Protein 3B4Q (pdb70)

Nearest PDB structures (foldseek):
  3b4q-assembly1_A  TM=1.012E+00  e=3.850E-12  Corynebacterium diphtheriae NCTC 13129
  3b4q-assembly2_B  TM=9.760E-01  e=4.123E-09  Corynebacterium diphtheriae NCTC 13129
  3b4q-assembly2_B  TM=1.012E+00  e=3.410E-13  Corynebacterium diphtheriae NCTC 13129
  3b4q-assembly1_A  TM=9.639E-01  e=1.260E-10  Corynebacterium diphtheriae NCTC 13129

Structure (mmCIF, N/CA/C/O backbone):
data_3B4Q
#
_entry.id   3B4Q
#
_cell.length_a   65.658
_cell.length_b   103.857
_cell.length_c   26.329
_cell.angle_alpha   90.00
_cell.angle_beta   90.00
_cell.angle_gamma   90.00
#
_symmetry.space_group_name_H-M   'P 21 21 2'
#
loop_
_entity.id
_entity.type
_entity.pdbx_description
1 polymer 'Uncharacterized protein'
2 non-polymer 'SULFATE ION'
3 water water
#
loop_
_atom_site.group_PDB
_atom_site.id
_atom_site.type_symbol
_atom_site.label_atom_id
_atom_site.label_alt_id
_atom_site.label_comp_id
_atom_site.label_asym_id
_atom_site.label_entity_id
_atom_site.label_seq_id
_atom_site.pdbx_PDB_ins_code
_atom_site.Cartn_x
_atom_site.Cartn_y
_atom_site.Cartn_z
_atom_site.occupancy
_atom_site.B_iso_or_equiv
_atom_site.auth_seq_id
_atom_site.auth_comp_id
_atom_site.auth_asym_id
_atom_site.auth_atom_id
_atom_site.pdbx_PDB_model_num
ATOM 1 N N . LEU A 1 4 ? -2.406 14.164 16.142 1.00 33.93 117 LEU A N 1
ATOM 2 C CA . LEU A 1 4 ? -3.172 12.906 15.843 1.00 32.20 117 LEU A CA 1
ATOM 3 C C . LEU A 1 4 ? -3.452 12.136 17.129 1.00 30.29 117 LEU A C 1
ATOM 4 O O . LEU A 1 4 ? -3.047 10.978 17.321 1.00 28.78 117 LEU A O 1
ATOM 9 N N . ASN A 1 5 ? -4.167 12.773 18.041 1.00 27.57 118 ASN A N 1
ATOM 10 C CA . ASN A 1 5 ? -4.066 12.138 19.303 1.00 25.19 118 ASN A CA 1
ATOM 11 C C . ASN A 1 5 ? -4.759 10.835 19.670 1.00 20.48 118 ASN A C 1
ATOM 12 O O . ASN A 1 5 ? -4.314 10.224 20.616 1.00 19.94 118 ASN A O 1
ATOM 17 N N . SER A 1 6 ? -5.692 10.336 18.850 1.00 16.35 119 SER A N 1
ATOM 18 C CA . SER A 1 6 ? -6.196 8.945 19.049 1.00 14.14 119 SER A CA 1
ATOM 19 C C . SER A 1 6 ? -5.366 7.923 18.278 1.00 13.26 119 SER A C 1
ATOM 20 O O . SER A 1 6 ? -5.628 6.714 18.376 1.00 13.00 119 SER A O 1
ATOM 23 N N . ALA A 1 7 ? -4.361 8.369 17.536 1.00 13.47 120 ALA A N 1
ATOM 24 C CA . ALA A 1 7 ? -3.532 7.400 16.819 1.00 13.36 120 ALA A CA 1
ATOM 25 C C . ALA A 1 7 ? -2.562 6.677 17.771 1.00 14.13 120 ALA A C 1
ATOM 26 O O . ALA A 1 7 ? -2.168 7.220 18.788 1.00 14.32 120 ALA A O 1
ATOM 28 N N . PRO A 1 8 ? -2.186 5.448 17.426 1.00 14.27 121 PRO A N 1
ATOM 29 C CA . PRO A 1 8 ? -1.113 4.799 18.195 1.00 14.24 121 PRO A CA 1
ATOM 30 C C . PRO A 1 8 ? 0.195 5.520 17.978 1.00 14.11 121 PRO A C 1
ATOM 31 O O . PRO A 1 8 ? 0.521 5.921 16.838 1.00 16.74 121 PRO A O 1
ATOM 35 N N . THR A 1 9 ? 0.923 5.688 19.067 1.00 12.77 122 THR A N 1
ATOM 36 C CA . THR A 1 9 ? 2.241 6.289 19.019 1.00 12.73 122 THR A CA 1
ATOM 37 C C . THR A 1 9 ? 3.287 5.179 18.797 1.00 11.54 122 THR A C 1
ATOM 38 O O . THR A 1 9 ? 2.981 3.996 18.954 1.00 11.18 122 THR A O 1
ATOM 42 N N . PRO A 1 10 ? 4.515 5.539 18.417 1.00 11.90 123 PRO A N 1
ATOM 43 C CA . PRO A 1 10 ? 5.541 4.507 18.324 1.00 11.45 123 PRO A CA 1
ATOM 44 C C . PRO A 1 10 ? 5.651 3.632 19.589 1.00 10.81 123 PRO A C 1
ATOM 45 O O . PRO A 1 10 ? 5.807 2.417 19.459 1.00 10.24 123 PRO A O 1
ATOM 49 N N . ARG A 1 11 ? 5.516 4.218 20.778 1.00 11.54 124 ARG A N 1
ATOM 50 C CA A ARG A 1 11 ? 5.551 3.403 22.004 0.50 12.62 124 ARG A CA 1
ATOM 51 C CA B ARG A 1 11 ? 5.514 3.452 22.044 0.50 13.88 124 ARG A CA 1
ATOM 52 C C . ARG A 1 11 ? 4.453 2.348 22.042 1.00 12.62 124 ARG A C 1
ATOM 53 O O . ARG A 1 11 ? 4.686 1.238 22.534 1.00 13.15 124 ARG A O 1
ATOM 68 N N . ASP A 1 12 ? 3.282 2.665 21.497 1.00 11.40 125 ASP A N 1
ATOM 69 C CA . ASP A 1 12 ? 2.176 1.675 21.445 1.00 11.72 125 ASP A CA 1
ATOM 70 C C . ASP A 1 12 ? 2.499 0.589 20.431 1.00 11.70 125 ASP A C 1
ATOM 71 O O . ASP A 1 12 ? 2.223 -0.596 20.665 1.00 12.43 125 ASP A O 1
ATOM 76 N N . VAL A 1 13 ? 3.028 1.003 19.276 1.00 10.69 126 VAL A N 1
ATOM 77 C CA . VAL A 1 13 ? 3.415 0.037 18.242 1.00 11.58 126 VAL A CA 1
ATOM 78 C C . VAL A 1 13 ? 4.409 -1.016 18.759 1.00 11.27 126 VAL A C 1
ATOM 79 O O . VAL A 1 13 ? 4.332 -2.202 18.354 1.00 11.83 126 VAL A O 1
ATOM 83 N N . VAL A 1 14 ? 5.343 -0.609 19.618 1.00 11.50 127 VAL A N 1
ATOM 84 C CA . VAL A 1 14 ? 6.326 -1.588 20.118 1.00 10.74 127 VAL A CA 1
ATOM 85 C C . VAL A 1 14 ? 6.033 -2.094 21.523 1.00 10.94 127 VAL A C 1
ATOM 86 O O . VAL A 1 14 ? 6.947 -2.557 22.218 1.00 12.44 127 VAL A O 1
ATOM 90 N N . ALA A 1 15 ? 4.749 -2.041 21.914 1.00 11.57 128 ALA A N 1
ATOM 91 C CA . ALA A 1 15 ? 4.298 -2.527 23.234 1.00 12.81 128 ALA A CA 1
ATOM 92 C C . ALA A 1 15 ? 4.778 -3.942 23.545 1.00 13.27 128 ALA A C 1
ATOM 93 O O . ALA A 1 15 ? 5.017 -4.282 24.725 1.00 15.24 128 ALA A O 1
ATOM 95 N N . ASN A 1 16 ? 4.909 -4.767 22.492 1.00 12.42 129 ASN A N 1
ATOM 96 C CA . ASN A 1 16 ? 5.291 -6.191 22.666 1.00 13.42 129 ASN A CA 1
ATOM 97 C C . ASN A 1 16 ? 6.707 -6.537 22.191 1.00 13.90 129 ASN A C 1
ATOM 98 O O . ASN A 1 16 ? 7.075 -7.720 22.053 1.00 15.46 129 ASN A O 1
ATOM 103 N N . ALA A 1 17 ? 7.500 -5.493 21.948 1.00 11.90 130 ALA A N 1
ATOM 104 C CA . ALA A 1 17 ? 8.853 -5.645 21.419 1.00 13.26 130 ALA A CA 1
ATOM 105 C C . ALA A 1 17 ? 9.863 -5.872 22.548 1.00 13.08 130 ALA A C 1
ATOM 106 O O . ALA A 1 17 ? 9.544 -5.650 23.718 1.00 12.99 130 ALA A O 1
ATOM 108 N N . PRO A 1 18 ? 11.074 -6.327 22.194 1.00 13.85 131 PRO A N 1
ATOM 109 C CA . PRO A 1 18 ? 12.101 -6.427 23.216 1.00 14.23 131 PRO A CA 1
ATOM 110 C C . PRO A 1 18 ? 12.350 -5.119 23.937 1.00 13.32 131 PRO A C 1
ATOM 111 O O . PRO A 1 18 ? 12.194 -4.018 23.373 1.00 13.78 131 PRO A O 1
ATOM 115 N N . ALA A 1 19 ? 12.800 -5.246 25.179 1.00 14.07 132 ALA A N 1
ATOM 116 C CA . ALA A 1 19 ? 13.061 -4.078 26.001 1.00 13.77 132 ALA A CA 1
ATOM 117 C C . ALA A 1 19 ? 13.943 -3.005 25.331 1.00 13.05 132 ALA A C 1
ATOM 118 O O . ALA A 1 19 ? 13.624 -1.814 25.410 1.00 13.25 132 ALA A O 1
ATOM 120 N N . PRO A 1 20 ? 15.073 -3.397 24.715 1.00 13.39 133 PRO A N 1
ATOM 121 C CA . PRO A 1 20 ? 15.916 -2.361 24.076 1.00 13.95 133 PRO A CA 1
ATOM 122 C C . PRO A 1 20 ? 15.201 -1.572 22.951 1.00 13.38 133 PRO A C 1
ATOM 123 O O . PRO A 1 20 ? 15.525 -0.407 22.697 1.00 12.57 133 PRO A O 1
ATOM 127 N N . VAL A 1 21 ? 14.257 -2.235 22.280 1.00 12.29 134 VAL A N 1
ATOM 128 C CA . VAL A 1 21 ? 13.463 -1.574 21.240 1.00 12.10 134 VAL A CA 1
ATOM 129 C C . VAL A 1 21 ? 12.549 -0.565 21.947 1.00 11.12 134 VAL A C 1
ATOM 130 O O . VAL A 1 21 ? 12.453 0.621 21.567 1.00 11.03 134 VAL A O 1
ATOM 134 N N . GLN A 1 22 ? 11.902 -1.009 23.026 1.00 10.98 135 GLN A N 1
ATOM 135 C CA A GLN A 1 22 ? 11.043 -0.108 23.792 0.50 11.03 135 GLN A CA 1
ATOM 136 C CA B GLN A 1 22 ? 11.037 -0.100 23.768 0.50 11.33 135 GLN A CA 1
ATOM 137 C C . GLN A 1 22 ? 11.818 1.116 24.306 1.00 10.90 135 GLN A C 1
ATOM 138 O O . GLN A 1 22 ? 11.305 2.259 24.283 1.00 11.30 135 GLN A O 1
ATOM 149 N N . ALA A 1 23 ? 13.043 0.898 24.782 1.00 10.60 136 ALA A N 1
ATOM 150 C CA . ALA A 1 23 ? 13.871 1.972 25.296 1.00 11.35 136 ALA A CA 1
ATOM 151 C C . ALA A 1 23 ? 14.230 2.983 24.200 1.00 12.02 136 ALA A C 1
ATOM 152 O O . ALA A 1 23 ? 14.110 4.210 24.395 1.00 12.63 136 ALA A O 1
ATOM 154 N N . ALA A 1 24 ? 14.657 2.473 23.045 1.00 11.68 137 ALA A N 1
ATOM 155 C CA . ALA A 1 24 ? 15.093 3.385 21.971 1.00 10.71 137 ALA A CA 1
ATOM 156 C C . ALA A 1 24 ? 13.893 4.219 21.501 1.00 10.85 137 ALA A C 1
ATOM 157 O O . ALA A 1 24 ? 13.997 5.449 21.304 1.00 11.50 137 ALA A O 1
ATOM 159 N N . VAL A 1 25 ? 12.734 3.569 21.379 1.00 10.29 138 VAL A N 1
ATOM 160 C CA . VAL A 1 25 ? 11.531 4.282 20.921 1.00 10.55 138 VAL A CA 1
ATOM 161 C C . VAL A 1 25 ? 11.018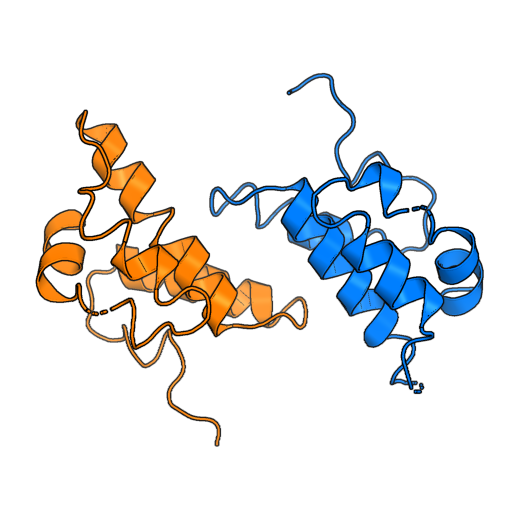 5.290 21.986 1.00 11.30 138 VAL A C 1
ATOM 162 O O . VAL A 1 25 ? 10.649 6.429 21.652 1.00 10.78 138 VAL A O 1
ATOM 166 N N . ALA A 1 26 ? 11.047 4.878 23.248 1.00 11.32 139 ALA A N 1
ATOM 167 C CA . ALA A 1 26 ? 10.614 5.780 24.337 1.00 11.66 139 ALA A CA 1
ATOM 168 C C . ALA A 1 26 ? 11.451 7.078 24.344 1.00 12.30 139 ALA A C 1
ATOM 169 O O . ALA A 1 26 ? 10.906 8.180 24.511 1.00 14.82 139 ALA A O 1
ATOM 171 N N . GLY A 1 27 ? 12.777 6.919 24.241 1.00 12.15 140 GLY A N 1
ATOM 172 C CA . GLY A 1 27 ? 13.675 8.087 24.261 1.00 11.72 140 GLY A CA 1
ATOM 173 C C . GLY A 1 27 ? 13.358 9.028 23.110 1.00 11.25 140 GLY A C 1
ATOM 174 O O . GLY A 1 27 ? 13.333 10.254 23.276 1.00 12.36 140 GLY A O 1
ATOM 175 N N . ALA A 1 28 ? 13.141 8.461 21.915 1.00 11.32 141 ALA A N 1
ATOM 176 C CA . ALA A 1 28 ? 12.833 9.295 20.750 1.00 11.09 141 ALA A CA 1
ATOM 177 C C . ALA A 1 28 ? 11.506 10.016 20.937 1.00 11.93 141 ALA A C 1
ATOM 178 O O . ALA A 1 28 ? 11.393 11.198 20.636 1.00 13.22 141 ALA A O 1
ATOM 180 N N . GLN A 1 29 ? 10.490 9.304 21.418 1.00 12.68 142 GLN A N 1
ATOM 181 C CA . GLN A 1 29 ? 9.174 9.891 21.536 1.00 14.50 142 GLN A CA 1
ATOM 182 C C . GLN A 1 29 ? 9.195 11.016 22.556 1.00 15.20 142 GLN A C 1
ATOM 183 O O . GLN A 1 29 ? 8.605 12.068 22.311 1.00 16.87 142 GLN A O 1
ATOM 189 N N . GLU A 1 30 ? 9.949 10.841 23.645 1.00 15.86 143 GLU A N 1
ATOM 190 C CA A GLU A 1 30 ? 10.070 11.841 24.721 0.50 17.51 143 GLU A CA 1
ATOM 191 C CA B GLU A 1 30 ? 9.995 11.879 24.676 0.50 16.45 143 GLU A CA 1
ATOM 192 C C . GLU A 1 30 ? 10.746 13.096 24.165 1.00 16.94 143 GLU A C 1
ATOM 193 O O . GLU A 1 30 ? 10.236 14.246 24.336 1.00 17.39 143 GLU A O 1
ATOM 204 N N . TYR A 1 31 ? 11.904 12.873 23.525 1.00 15.25 144 TYR A N 1
ATOM 205 C CA . TYR A 1 31 ? 12.691 14.014 22.981 1.00 15.70 144 TYR A CA 1
ATOM 206 C C . TYR A 1 31 ? 11.928 14.761 21.879 1.00 15.78 144 TYR A C 1
ATOM 207 O O . TYR A 1 31 ? 11.874 16.022 21.832 1.00 15.90 144 TYR A O 1
ATOM 216 N N . ALA A 1 32 ? 11.295 14.012 20.989 1.00 15.34 145 ALA A N 1
ATOM 217 C CA . ALA A 1 32 ? 10.517 14.637 19.899 1.00 17.24 145 ALA A CA 1
ATOM 218 C C . ALA A 1 32 ? 9.433 15.566 20.440 1.00 19.73 145 ALA A C 1
ATOM 219 O O . ALA A 1 32 ? 9.183 16.655 19.875 1.00 19.30 145 ALA A O 1
ATOM 221 N N . ALA A 1 33 ? 8.789 15.145 21.533 1.00 21.32 146 ALA A N 1
ATOM 222 C CA . ALA A 1 33 ? 7.757 15.986 22.134 1.00 23.69 146 ALA A CA 1
ATOM 223 C C . ALA A 1 33 ? 8.360 17.265 22.713 1.00 24.76 146 ALA A C 1
ATOM 224 O O . ALA A 1 33 ? 7.786 18.350 22.524 1.00 25.81 146 ALA A O 1
ATOM 226 N N . GLN A 1 34 ? 9.506 17.142 23.385 1.00 24.88 147 GLN A N 1
ATOM 227 C CA A GLN A 1 34 ? 10.202 18.261 24.036 0.50 25.71 147 GLN A CA 1
ATOM 228 C CA B GLN A 1 34 ? 10.155 18.286 24.027 0.50 25.59 147 GLN A CA 1
ATOM 229 C C . GLN A 1 34 ? 10.708 19.290 23.012 1.00 25.71 147 GLN A C 1
ATOM 230 O O . GLN A 1 34 ? 10.538 20.525 23.184 1.00 25.94 147 GLN A O 1
ATOM 241 N N . ALA A 1 35 ? 11.342 18.780 21.956 1.00 24.60 148 ALA A N 1
ATOM 242 C CA . ALA A 1 35 ? 11.998 19.614 20.959 1.00 23.84 148 ALA A CA 1
ATOM 243 C C . ALA A 1 35 ? 11.144 20.001 19.745 1.00 23.68 148 ALA A C 1
ATOM 244 O O . ALA A 1 35 ? 11.606 20.772 18.889 1.00 24.13 148 ALA A O 1
ATOM 246 N N . GLY A 1 36 ? 9.923 19.474 19.649 1.00 23.18 149 GLY A N 1
ATOM 247 C CA . GLY A 1 36 ? 9.052 19.775 18.508 1.00 23.93 149 GLY A CA 1
ATOM 248 C C . GLY A 1 36 ? 9.441 19.136 17.191 1.00 23.93 149 GLY A C 1
ATOM 249 O O . GLY A 1 36 ? 9.189 19.682 16.102 1.00 24.96 149 GLY A O 1
ATOM 250 N N . LEU A 1 37 ? 10.047 17.960 17.288 1.00 22.39 150 LEU A N 1
ATOM 251 C CA . LEU A 1 37 ? 10.461 17.242 16.112 1.00 21.93 150 LEU A CA 1
ATOM 252 C C . LEU A 1 37 ? 9.399 16.190 15.770 1.00 20.94 150 LEU A C 1
ATOM 253 O O . LEU A 1 37 ? 8.464 15.934 16.553 1.00 21.06 150 LEU A O 1
ATOM 258 N N . ASN A 1 38 ? 9.535 15.617 14.586 1.00 21.45 151 ASN A N 1
ATOM 259 C CA . ASN A 1 38 ? 8.583 14.613 14.129 1.00 20.90 151 ASN A CA 1
ATOM 260 C C . ASN A 1 38 ? 8.825 13.318 14.870 1.00 20.38 151 ASN A C 1
ATOM 261 O O . ASN A 1 38 ? 9.900 12.720 14.726 1.00 20.10 151 ASN A O 1
ATOM 266 N N . THR A 1 39 ? 7.815 12.880 15.625 1.00 19.57 152 THR A N 1
ATOM 267 C CA . THR A 1 39 ? 7.928 11.700 16.497 1.00 18.55 152 THR A CA 1
ATOM 268 C C . THR A 1 39 ? 8.237 10.421 15.731 1.00 17.24 152 THR A C 1
ATOM 269 O O . THR A 1 39 ? 9.120 9.646 16.120 1.00 15.06 152 THR A O 1
ATOM 273 N N . GLU A 1 40 ? 7.487 10.177 14.659 1.00 17.22 153 GLU A N 1
ATOM 274 C CA . GLU A 1 40 ? 7.671 8.942 13.910 1.00 16.94 153 GLU A CA 1
ATOM 275 C C . GLU A 1 40 ? 9.055 8.906 13.272 1.00 16.34 153 GLU A C 1
ATOM 276 O O . GLU A 1 40 ? 9.736 7.887 13.301 1.00 15.01 153 GLU A O 1
ATOM 282 N N . GLU A 1 41 ? 9.487 10.022 12.703 1.00 16.72 154 GLU A N 1
ATOM 283 C CA . GLU A 1 41 ? 10.782 10.049 12.046 1.00 16.73 154 GLU A CA 1
ATOM 284 C C . GLU A 1 41 ? 11.915 9.813 13.075 1.00 15.69 154 GLU A C 1
ATOM 285 O O . GLU A 1 41 ? 12.871 9.058 12.818 1.00 14.93 154 GLU A O 1
ATOM 291 N N . LEU A 1 42 ? 11.817 10.486 14.230 1.00 14.63 155 LEU A N 1
ATOM 292 C CA . LEU A 1 42 ? 12.827 10.299 15.253 1.00 13.84 155 LEU A CA 1
ATOM 293 C C . LEU A 1 42 ? 12.838 8.854 15.778 1.00 12.77 155 LEU A C 1
ATOM 294 O O . LEU A 1 42 ? 13.896 8.256 16.024 1.00 12.34 155 LEU A O 1
ATOM 299 N N . ALA A 1 43 ? 11.646 8.291 15.966 1.00 10.64 156 ALA A N 1
ATOM 300 C CA . ALA A 1 43 ? 11.567 6.906 16.437 1.00 10.93 156 ALA A CA 1
ATOM 301 C C . ALA A 1 43 ? 12.137 5.899 15.419 1.00 11.04 156 ALA A C 1
ATOM 302 O O . ALA A 1 43 ? 12.824 4.926 15.791 1.00 10.39 156 ALA A O 1
ATOM 304 N N . VAL A 1 44 ? 11.848 6.093 14.140 1.00 10.96 157 VAL A N 1
ATOM 305 C CA . VAL A 1 44 ? 12.472 5.260 13.107 1.00 11.48 157 VAL A CA 1
ATOM 306 C C . VAL A 1 44 ? 14.009 5.379 13.184 1.00 11.64 157 VAL A C 1
ATOM 307 O O . VAL A 1 44 ? 14.726 4.366 13.211 1.00 11.52 157 VAL A O 1
ATOM 311 N N . ASP A 1 45 ? 14.524 6.615 13.244 1.00 11.40 158 ASP A N 1
ATOM 312 C CA . ASP A 1 45 ? 15.997 6.801 13.338 1.00 12.39 158 ASP A CA 1
ATOM 313 C C . ASP A 1 45 ? 16.594 6.101 14.587 1.00 12.34 158 ASP A C 1
ATOM 314 O O . ASP A 1 45 ? 17.641 5.444 14.504 1.00 12.67 158 ASP A O 1
ATOM 319 N N . ALA A 1 46 ? 15.951 6.285 15.741 1.00 11.30 159 ALA A N 1
ATOM 320 C CA . ALA A 1 46 ? 16.436 5.701 17.010 1.00 12.45 159 ALA A CA 1
ATOM 321 C C . ALA A 1 46 ? 16.426 4.166 16.935 1.00 11.89 159 ALA A C 1
ATOM 322 O O . ALA A 1 46 ? 17.389 3.502 17.362 1.00 12.83 159 ALA A O 1
ATOM 324 N N . LEU A 1 47 ? 15.364 3.583 16.372 1.00 11.26 160 LEU A N 1
ATOM 325 C CA . LEU A 1 47 ? 15.297 2.137 16.312 1.00 12.10 160 LEU A CA 1
ATOM 326 C C . LEU A 1 47 ? 16.304 1.587 15.271 1.00 12.29 160 LEU A C 1
ATOM 327 O O . LEU A 1 47 ? 16.992 0.572 15.508 1.00 12.43 160 LEU A O 1
ATOM 332 N N . TYR A 1 48 ? 16.415 2.256 14.126 1.00 12.69 161 TYR A N 1
ATOM 333 C CA . TYR A 1 48 ? 17.399 1.836 13.155 1.00 13.85 161 TYR A CA 1
ATOM 334 C C . TYR A 1 48 ? 18.796 1.873 13.808 1.00 14.72 161 TYR A C 1
ATOM 335 O O . TYR A 1 48 ? 19.612 0.947 13.676 1.00 14.05 161 TYR A O 1
ATOM 344 N N . ASN A 1 49 ? 19.068 2.937 14.557 1.00 14.47 162 ASN A N 1
ATOM 345 C CA . ASN A 1 49 ? 20.372 3.002 15.175 1.00 16.35 162 ASN A CA 1
ATOM 346 C C . ASN A 1 49 ? 20.566 1.896 16.192 1.00 16.13 162 ASN A C 1
ATOM 347 O O . ASN A 1 49 ? 21.650 1.317 16.247 1.00 17.94 162 ASN A O 1
ATOM 352 N N . ALA A 1 50 ? 19.517 1.565 16.957 1.00 14.21 163 ALA A N 1
ATOM 353 C CA . ALA A 1 50 ? 19.625 0.508 17.967 1.00 15.69 163 ALA A CA 1
ATOM 354 C C . ALA A 1 50 ? 19.971 -0.836 17.321 1.00 15.77 163 ALA A C 1
ATOM 355 O O . ALA A 1 50 ? 20.763 -1.624 17.852 1.00 17.11 163 ALA A O 1
ATOM 357 N N . ILE A 1 51 ? 19.363 -1.099 16.175 1.00 14.92 164 ILE A N 1
ATOM 358 C CA . ILE A 1 51 ? 19.652 -2.323 15.418 1.00 16.39 164 ILE A CA 1
ATOM 359 C C . ILE A 1 51 ? 21.131 -2.330 15.015 1.00 18.33 164 ILE A C 1
ATOM 360 O O . ILE A 1 51 ? 21.820 -3.345 15.167 1.00 19.14 164 ILE A O 1
ATOM 365 N N . LYS A 1 52 ? 21.608 -1.198 14.504 1.00 20.59 165 LYS A N 1
ATOM 366 C CA . LYS A 1 52 ? 23.029 -1.076 14.129 1.00 24.90 165 LYS A CA 1
ATOM 367 C C . LYS A 1 52 ? 23.975 -1.312 15.314 1.00 25.07 165 LYS A C 1
ATOM 368 O O . LYS A 1 52 ? 24.962 -2.059 15.184 1.00 25.91 165 LYS A O 1
ATOM 374 N N . VAL A 1 53 ? 23.660 -0.720 16.464 1.00 26.47 166 VAL A N 1
ATOM 375 C CA . VAL A 1 53 ? 24.451 -0.870 17.698 1.00 28.48 166 VAL A CA 1
ATOM 376 C C . VAL A 1 53 ? 24.522 -2.341 18.130 1.00 29.10 166 VAL A C 1
ATOM 377 O O . VAL A 1 53 ? 25.602 -2.858 18.478 1.00 29.12 166 VAL A O 1
ATOM 381 N N . ARG A 1 54 ? 23.388 -3.029 18.062 1.00 29.31 167 ARG A N 1
ATOM 382 C CA A ARG A 1 54 ? 23.302 -4.429 18.453 0.50 29.86 167 ARG A CA 1
ATOM 383 C CA B ARG A 1 54 ? 23.333 -4.433 18.483 0.50 30.21 167 ARG A CA 1
ATOM 384 C C . ARG A 1 54 ? 24.122 -5.324 17.514 1.00 30.68 167 ARG A C 1
ATOM 385 O O . ARG A 1 54 ? 24.763 -6.299 17.945 1.00 31.63 167 ARG A O 1
ATOM 400 N N . LEU A 1 55 ? 24.121 -4.979 16.227 1.00 31.70 168 LEU A N 1
ATOM 401 C CA . LEU A 1 55 ? 24.874 -5.731 15.208 1.00 33.55 168 LEU A CA 1
ATOM 402 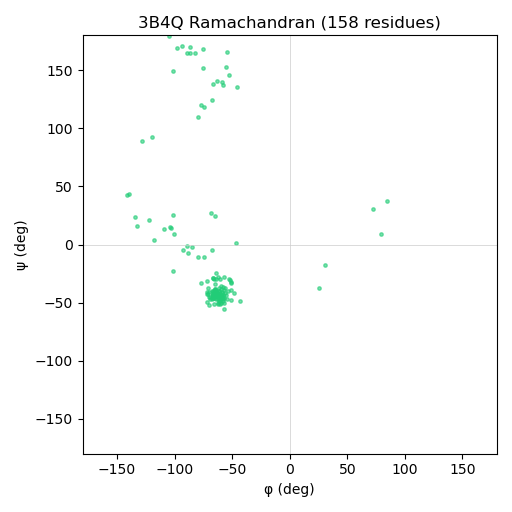C C . LEU A 1 55 ? 26.373 -5.455 15.210 1.00 35.24 168 LEU A C 1
ATOM 403 O O . LEU A 1 55 ? 27.171 -6.351 14.898 1.00 36.25 168 LEU A O 1
ATOM 408 N N . ALA A 1 56 ? 26.763 -4.229 15.548 1.00 36.72 169 ALA A N 1
ATOM 409 C CA . ALA A 1 56 ? 28.187 -3.883 15.653 1.00 38.13 169 ALA A CA 1
ATOM 410 C C . ALA A 1 56 ? 28.866 -4.784 16.686 1.00 39.33 169 ALA A C 1
ATOM 411 O O . ALA A 1 56 ? 29.994 -5.247 16.468 1.00 40.05 169 ALA A O 1
ATOM 413 N N . GLY A 1 57 ? 28.156 -5.030 17.792 1.00 40.20 170 GLY A N 1
ATOM 414 C CA . GLY A 1 57 ? 28.654 -5.783 18.940 1.00 41.19 170 GLY A CA 1
ATOM 415 C C . GLY A 1 57 ? 29.361 -7.080 18.601 1.00 42.06 170 GLY A C 1
ATOM 416 O O . GLY A 1 57 ? 30.113 -7.624 19.427 1.00 42.96 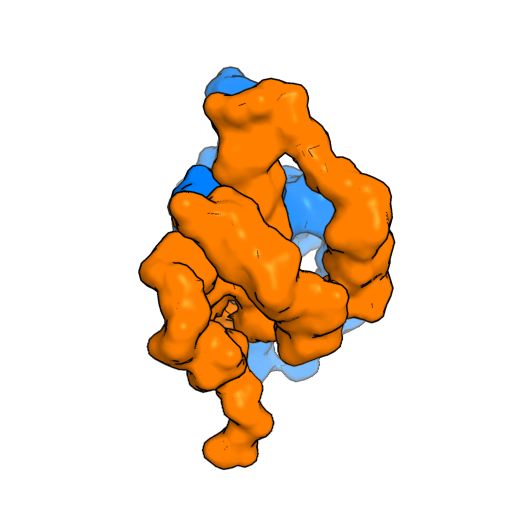170 GLY A O 1
ATOM 417 N N . GLY A 1 61 ? 28.178 -5.494 10.456 1.00 40.04 174 GLY A N 1
ATOM 418 C CA . GLY A 1 61 ? 27.601 -4.941 9.224 1.00 39.17 174 GLY A CA 1
ATOM 419 C C . GLY A 1 61 ? 26.076 -5.003 9.160 1.00 38.15 174 GLY A C 1
ATOM 420 O O . GLY A 1 61 ? 25.476 -6.013 9.511 1.00 38.85 174 GLY A O 1
ATOM 421 N N . ILE A 1 62 ? 25.454 -3.916 8.724 1.00 36.62 175 ILE A N 1
ATOM 422 C CA . ILE A 1 62 ? 23.993 -3.859 8.608 1.00 34.89 175 ILE A CA 1
ATOM 423 C C . ILE A 1 62 ? 23.524 -4.619 7.375 1.00 32.74 175 ILE A C 1
ATOM 424 O O . ILE A 1 62 ? 23.897 -4.254 6.259 1.00 32.39 175 ILE A O 1
ATOM 429 N N . PRO A 1 63 ? 22.685 -5.663 7.561 1.00 30.52 176 PRO A N 1
ATOM 430 C CA . PRO A 1 63 ? 22.226 -6.374 6.373 1.00 28.71 176 PRO A CA 1
ATOM 431 C C . PRO A 1 63 ? 21.511 -5.408 5.429 1.00 26.77 176 PRO A C 1
ATOM 432 O O . PRO A 1 63 ? 20.766 -4.540 5.877 1.00 25.40 176 PRO A O 1
ATOM 436 N N . PRO A 1 64 ? 21.785 -5.513 4.120 1.00 25.30 177 PRO A N 1
ATOM 437 C CA . PRO A 1 64 ? 21.177 -4.618 3.132 1.00 24.42 177 PRO A CA 1
ATOM 438 C C . PRO A 1 64 ? 19.635 -4.513 3.219 1.00 22.88 177 PRO A C 1
ATOM 439 O O . PRO A 1 64 ? 19.065 -3.431 2.984 1.00 22.23 177 PRO A O 1
ATOM 443 N N . GLN A 1 65 ? 18.962 -5.597 3.598 1.00 21.16 178 GLN A N 1
ATOM 444 C CA . GLN A 1 65 ? 17.509 -5.572 3.656 1.00 20.72 178 GLN A CA 1
ATOM 445 C C . GLN A 1 65 ? 17.057 -4.584 4.729 1.00 19.54 178 GLN A C 1
ATOM 446 O O . GLN A 1 65 ? 16.056 -3.889 4.542 1.00 18.78 178 GLN A O 1
ATOM 452 N N . ILE A 1 66 ? 17.765 -4.554 5.858 1.00 18.74 179 ILE A N 1
ATOM 453 C CA . ILE A 1 66 ? 17.349 -3.641 6.938 1.00 18.44 179 ILE A CA 1
ATOM 454 C C . ILE A 1 66 ? 17.529 -2.170 6.534 1.00 17.76 179 ILE A C 1
ATOM 455 O O . ILE A 1 66 ? 16.627 -1.324 6.764 1.00 18.00 179 ILE A O 1
ATOM 460 N N . GLU A 1 67 ? 18.668 -1.868 5.913 1.00 15.89 180 GLU A N 1
ATOM 461 C CA . GLU A 1 67 ? 18.902 -0.548 5.344 1.00 16.38 180 GLU A CA 1
ATOM 462 C C . GLU A 1 67 ? 17.808 -0.181 4.352 1.00 14.57 180 GLU A C 1
ATOM 463 O O . GLU A 1 67 ? 17.333 0.952 4.321 1.00 14.15 180 GLU A O 1
ATOM 469 N N . ALA A 1 68 ? 17.409 -1.146 3.533 1.00 13.32 181 ALA A N 1
ATOM 470 C CA . ALA A 1 68 ? 16.408 -0.857 2.506 1.00 14.21 181 ALA A CA 1
ATOM 471 C C . ALA A 1 68 ? 15.073 -0.536 3.140 1.00 14.28 181 ALA A C 1
ATOM 472 O O . ALA A 1 68 ? 14.406 0.422 2.747 1.00 16.09 181 ALA A O 1
ATOM 474 N N . PHE A 1 69 ? 14.697 -1.330 4.145 1.00 14.83 182 PHE A N 1
ATOM 475 C CA . PHE A 1 69 ? 13.433 -1.037 4.845 1.00 14.77 182 PHE A CA 1
ATOM 476 C C . PHE A 1 69 ? 13.430 0.300 5.632 1.00 14.50 182 PHE A C 1
ATOM 477 O O . PHE A 1 69 ? 12.399 0.956 5.790 1.00 14.17 182 PHE A O 1
ATOM 485 N N . TYR A 1 70 ? 14.598 0.705 6.110 1.00 13.57 183 TYR A N 1
ATOM 486 C CA . TYR A 1 70 ? 14.750 2.035 6.688 1.00 13.48 183 TYR A CA 1
ATOM 487 C C . TYR A 1 70 ? 14.459 3.087 5.619 1.00 13.55 183 TYR A C 1
ATOM 488 O O . TYR A 1 70 ? 13.654 3.984 5.825 1.00 12.61 183 TYR A O 1
ATOM 497 N N . GLN A 1 71 ? 15.111 2.963 4.465 1.00 14.01 184 GLN A N 1
ATOM 498 C CA . GLN A 1 71 ? 14.929 3.995 3.425 1.00 15.28 184 GLN A CA 1
ATOM 499 C C . GLN A 1 71 ? 13.501 3.990 2.868 1.00 14.80 184 GLN A C 1
ATOM 500 O O . GLN A 1 71 ? 12.977 5.030 2.438 1.00 15.87 184 GLN A O 1
ATOM 506 N N . ALA A 1 72 ? 12.872 2.825 2.888 1.00 13.50 185 ALA A N 1
ATOM 507 C CA . ALA A 1 72 ? 11.508 2.734 2.390 1.00 15.65 185 ALA A CA 1
ATOM 508 C C . ALA A 1 72 ? 10.465 3.213 3.393 1.00 15.17 185 ALA A C 1
ATOM 509 O O . ALA A 1 72 ? 9.298 3.307 3.056 1.00 16.48 185 ALA A O 1
ATOM 511 N N . ASN A 1 73 ? 10.857 3.444 4.655 1.00 15.33 186 ASN A N 1
ATOM 512 C CA . ASN A 1 73 ? 9.912 3.792 5.697 1.00 14.65 186 ASN A CA 1
ATOM 513 C C . ASN A 1 73 ? 10.417 4.877 6.637 1.00 15.14 186 ASN A C 1
ATOM 514 O O . ASN A 1 73 ? 10.213 4.794 7.862 1.00 16.05 186 ASN A O 1
ATOM 519 N N . ARG A 1 74 ? 11.024 5.917 6.084 1.00 15.64 187 ARG A N 1
ATOM 520 C CA . ARG A 1 74 ? 11.729 6.903 6.906 1.00 17.10 187 ARG A CA 1
ATOM 521 C C . ARG A 1 74 ? 10.767 7.648 7.833 1.00 18.35 187 ARG A C 1
ATOM 522 O O . ARG A 1 74 ? 11.178 8.066 8.899 1.00 18.79 187 ARG A O 1
ATOM 530 N N . THR A 1 75 ? 9.503 7.811 7.429 1.00 18.73 188 THR A N 1
ATOM 531 C CA . THR A 1 75 ? 8.566 8.665 8.184 1.00 21.02 188 THR A CA 1
ATOM 532 C C . THR A 1 75 ? 7.397 7.858 8.706 1.00 19.68 188 THR A C 1
ATOM 533 O O . THR A 1 75 ? 6.461 8.396 9.310 1.00 21.93 188 THR A O 1
ATOM 537 N N . ASN A 1 76 ? 7.450 6.546 8.479 1.00 17.65 189 ASN A N 1
ATOM 538 C CA . ASN A 1 76 ? 6.323 5.697 8.759 1.00 16.59 189 ASN A CA 1
ATOM 539 C C . ASN A 1 76 ? 6.732 4.653 9.807 1.00 14.77 189 ASN A C 1
ATOM 540 O O . ASN A 1 76 ? 7.293 3.595 9.467 1.00 15.35 189 ASN A O 1
ATOM 545 N N . PHE A 1 77 ? 6.489 4.982 11.081 1.00 13.19 190 PHE A N 1
ATOM 546 C CA . PHE A 1 77 ? 7.002 4.112 12.152 1.00 11.14 190 PHE A CA 1
ATOM 547 C C . PHE A 1 77 ? 6.417 2.690 12.100 1.00 11.55 190 PHE A C 1
ATOM 548 O O . PHE A 1 77 ? 7.149 1.682 12.165 1.00 10.63 190 PHE A O 1
ATOM 556 N N . ASN A 1 78 ? 5.097 2.603 12.012 1.00 12.17 191 ASN A N 1
ATOM 557 C CA . ASN A 1 78 ? 4.468 1.272 11.991 1.00 12.25 191 ASN A CA 1
ATOM 558 C C . ASN A 1 78 ? 5.009 0.476 10.806 1.00 12.56 191 ASN A C 1
ATOM 559 O O . ASN A 1 78 ? 5.333 -0.703 10.950 1.00 13.28 191 ASN A O 1
ATOM 564 N N . GLY A 1 79 ? 5.153 1.127 9.644 1.00 12.79 192 GLY A N 1
ATOM 565 C CA . GLY A 1 79 ? 5.643 0.414 8.463 1.00 12.40 192 GLY A CA 1
ATOM 566 C C . GLY A 1 79 ? 7.067 -0.070 8.665 1.00 12.12 192 GLY A C 1
ATOM 567 O O . GLY A 1 79 ? 7.423 -1.211 8.298 1.00 12.80 192 GLY A O 1
ATOM 568 N N . PHE A 1 80 ? 7.895 0.788 9.263 1.00 12.38 193 PHE A N 1
ATOM 569 C CA . PHE A 1 80 ? 9.303 0.426 9.489 1.00 11.75 193 PHE A CA 1
ATOM 570 C C . PHE A 1 80 ? 9.424 -0.743 10.460 1.00 11.93 193 PHE A C 1
ATOM 571 O O . PHE A 1 80 ? 10.169 -1.701 10.220 1.00 12.49 193 PHE A O 1
ATOM 579 N N . TYR A 1 81 ? 8.688 -0.661 11.549 1.00 11.24 194 TYR A N 1
ATOM 580 C CA . TYR A 1 81 ? 8.750 -1.708 12.563 1.00 10.43 194 TYR A CA 1
ATOM 581 C C . TYR A 1 81 ? 8.226 -3.024 11.994 1.00 10.59 194 TYR A C 1
ATOM 582 O O . TYR A 1 81 ? 8.867 -4.072 12.156 1.00 10.99 194 TYR A O 1
ATOM 599 N N . ALA A 1 83 ? 8.080 -4.011 8.890 1.00 12.13 196 ALA A N 1
ATOM 600 C CA . ALA A 1 83 ? 8.969 -4.516 7.859 1.00 13.96 196 ALA A CA 1
ATOM 601 C C . ALA A 1 83 ? 10.191 -5.206 8.491 1.00 14.12 196 ALA A C 1
ATOM 602 O O . ALA A 1 83 ? 10.714 -6.235 7.968 1.00 15.33 196 ALA A O 1
ATOM 604 N N . ASN A 1 84 ? 10.679 -4.648 9.594 1.00 13.83 197 ASN A N 1
ATOM 605 C CA . ASN A 1 84 ? 11.926 -5.176 10.213 1.00 14.15 197 ASN A CA 1
ATOM 606 C C . ASN A 1 84 ? 11.661 -6.033 11.449 1.00 13.15 197 ASN A C 1
ATOM 607 O O . ASN A 1 84 ? 12.587 -6.353 12.213 1.00 12.46 197 ASN A O 1
ATOM 612 N N . ARG A 1 85 ? 10.398 -6.431 11.634 1.00 11.88 198 ARG A N 1
ATOM 613 C CA . ARG A 1 85 ? 10.032 -7.119 12.868 1.00 11.98 198 ARG A CA 1
ATOM 614 C C . ARG A 1 85 ? 10.741 -8.459 12.996 1.00 11.03 198 ARG A C 1
ATOM 615 O O . ARG A 1 85 ? 11.180 -8.833 14.097 1.00 12.32 198 ARG A O 1
ATOM 623 N N . GLY A 1 86 ? 10.854 -9.186 11.882 1.00 11.88 199 GLY A N 1
ATOM 624 C CA . GLY A 1 86 ? 11.547 -10.482 11.949 1.00 11.59 199 GLY A CA 1
ATOM 625 C C . GLY A 1 86 ? 13.032 -10.259 12.288 1.00 12.26 199 GLY A C 1
ATOM 626 O O . GLY A 1 86 ? 13.638 -11.020 13.070 1.00 12.64 199 GLY A O 1
ATOM 627 N N . ALA A 1 87 ? 13.645 -9.255 11.657 1.00 12.73 200 ALA A N 1
ATOM 628 C CA . ALA A 1 87 ? 15.039 -8.901 11.970 1.00 13.29 200 ALA A CA 1
ATOM 629 C C . ALA A 1 87 ? 15.218 -8.572 13.456 1.00 13.90 200 ALA A C 1
ATOM 630 O O . ALA A 1 87 ? 16.146 -9.005 14.116 1.00 14.15 200 ALA A O 1
ATOM 632 N N . ILE A 1 88 ? 14.300 -7.772 13.971 1.00 13.45 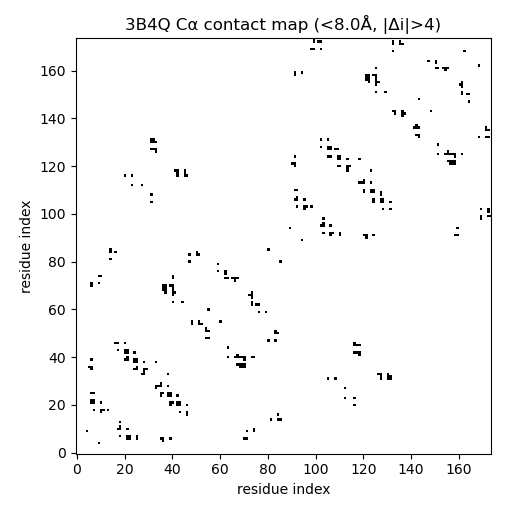201 ILE A N 1
ATOM 633 C CA . ILE A 1 88 ? 14.343 -7.354 15.374 1.00 14.12 201 ILE A CA 1
ATOM 634 C C . ILE A 1 88 ? 14.212 -8.571 16.296 1.00 14.11 201 ILE A C 1
ATOM 635 O O . ILE A 1 88 ? 14.940 -8.720 17.302 1.00 14.48 201 ILE A O 1
ATOM 640 N N . ASP A 1 89 ? 13.307 -9.479 15.938 1.00 13.37 202 ASP A N 1
ATOM 641 C CA . ASP A 1 89 ? 13.099 -10.679 16.736 1.00 14.74 202 ASP A CA 1
ATOM 642 C C . ASP A 1 89 ? 14.402 -11.517 16.790 1.00 15.63 202 ASP A C 1
ATOM 643 O O . ASP A 1 89 ? 14.745 -12.096 17.807 1.00 17.52 202 ASP A O 1
ATOM 648 N N . PHE A 1 90 ? 15.098 -11.588 15.670 1.00 14.68 203 PHE A N 1
ATOM 649 C CA . PHE A 1 90 ? 16.352 -12.323 15.614 1.00 15.72 203 PHE A CA 1
ATOM 650 C C . PHE A 1 90 ? 17.481 -11.612 16.364 1.00 16.96 203 PHE A C 1
ATOM 651 O O . PHE A 1 90 ? 18.161 -12.228 17.174 1.00 18.54 203 PHE A O 1
ATOM 659 N N . ILE A 1 91 ? 17.660 -10.317 16.082 1.00 16.78 204 ILE A N 1
ATOM 660 C CA . ILE A 1 91 ? 18.839 -9.568 16.546 1.00 18.66 204 ILE A CA 1
ATOM 661 C C . ILE A 1 91 ? 18.751 -9.340 18.048 1.00 19.41 204 ILE A C 1
ATOM 662 O O . ILE A 1 91 ? 19.763 -9.305 18.749 1.00 21.14 204 ILE A O 1
ATOM 667 N N . PHE A 1 92 ? 17.549 -9.206 18.570 1.00 20.56 205 PHE A N 1
ATOM 668 C CA . PHE A 1 92 ? 17.392 -8.933 19.997 1.00 22.11 205 PHE A CA 1
ATOM 669 C C . PHE A 1 92 ? 17.029 -10.148 20.857 1.00 25.91 205 PHE A C 1
ATOM 670 O O . PHE A 1 92 ? 16.777 -9.977 22.046 1.00 27.19 205 PHE A O 1
ATOM 678 N N . SER A 1 93 ? 17.065 -11.369 20.300 1.00 29.10 206 SER A N 1
ATOM 679 C CA . SER A 1 93 ? 16.424 -12.534 21.008 1.00 31.67 206 SER A CA 1
ATOM 680 C C . SER A 1 93 ? 16.545 -12.606 22.548 1.00 33.16 206 SER A C 1
ATOM 681 O O . SER A 1 93 ? 17.596 -12.948 23.095 1.00 35.17 206 SER A O 1
ATOM 684 N N . ASN B 1 5 ? 38.730 16.513 20.409 1.00 39.31 118 ASN B N 1
ATOM 685 C CA . ASN B 1 5 ? 39.200 15.367 19.579 1.00 38.53 118 ASN B CA 1
ATOM 686 C C . ASN B 1 5 ? 38.494 15.329 18.224 1.00 38.11 118 ASN B C 1
ATOM 687 O O . ASN B 1 5 ? 39.121 15.128 17.169 1.00 37.81 118 ASN B O 1
ATOM 692 N N . SER B 1 6 ? 37.175 15.488 18.277 1.00 37.45 119 SER B N 1
ATOM 693 C CA . SER B 1 6 ? 36.393 15.830 17.100 1.00 36.84 119 SER B CA 1
ATOM 694 C C . SER B 1 6 ? 36.407 17.348 16.979 1.00 35.73 119 SER B C 1
ATOM 695 O O . SER B 1 6 ? 36.860 18.050 17.888 1.00 35.48 119 SER B O 1
ATOM 698 N N . ALA B 1 7 ? 35.930 17.855 15.852 1.00 35.18 120 ALA B N 1
ATOM 699 C CA . ALA B 1 7 ? 35.738 19.298 15.681 1.00 34.03 120 ALA B CA 1
ATOM 700 C C . ALA B 1 7 ? 34.851 19.884 16.804 1.00 33.09 120 ALA B C 1
ATOM 701 O O . ALA B 1 7 ? 34.209 19.135 17.542 1.00 33.38 120 ALA B O 1
ATOM 703 N N . PRO B 1 8 ? 34.824 21.221 16.951 1.00 31.92 121 PRO B N 1
ATOM 704 C CA . PRO B 1 8 ? 34.017 21.822 18.023 1.00 30.56 121 PRO B CA 1
ATOM 705 C C . PRO B 1 8 ? 32.545 21.420 17.868 1.00 29.04 121 PRO B C 1
ATOM 706 O O . PRO B 1 8 ? 32.026 21.363 16.739 1.00 28.83 121 PRO B O 1
ATOM 710 N N . THR B 1 9 ? 31.899 21.127 18.991 1.00 26.67 122 THR B N 1
ATOM 711 C CA . THR B 1 9 ? 30.540 20.593 18.969 1.00 25.44 122 THR B CA 1
ATOM 712 C C . THR B 1 9 ? 29.547 21.749 18.803 1.00 23.40 122 THR B C 1
ATOM 713 O O . THR B 1 9 ? 29.889 22.904 19.031 1.00 23.26 122 THR B O 1
ATOM 717 N N . PRO B 1 10 ? 28.287 21.452 18.449 1.00 21.87 123 PRO B N 1
ATOM 718 C CA . PRO B 1 10 ? 27.345 22.585 18.497 1.00 20.87 123 PRO B CA 1
ATOM 719 C C . PRO B 1 10 ? 27.285 23.343 19.824 1.00 21.38 123 PRO B C 1
ATOM 720 O O . PRO B 1 10 ? 27.230 24.563 19.801 1.00 20.54 123 PRO B O 1
ATOM 724 N N . ARG B 1 11 ? 27.331 22.653 20.966 1.00 22.91 124 ARG B N 1
ATOM 725 C CA A ARG B 1 11 ? 27.321 23.412 22.218 0.50 23.91 124 ARG B CA 1
ATOM 726 C CA B ARG B 1 11 ? 27.402 23.296 22.293 0.50 24.23 124 ARG B CA 1
ATOM 727 C C . ARG B 1 11 ? 28.587 24.293 22.346 1.00 24.75 124 ARG B C 1
ATOM 728 O O . ARG B 1 11 ? 28.475 25.425 22.810 1.00 25.68 124 ARG B O 1
ATOM 743 N N . ASP B 1 12 ? 29.738 23.844 21.855 1.00 25.84 125 ASP B N 1
ATOM 744 C CA . ASP B 1 12 ? 30.935 24.708 21.754 1.00 28.25 125 ASP B CA 1
ATOM 745 C C . ASP B 1 12 ? 30.681 25.928 20.850 1.00 27.95 125 ASP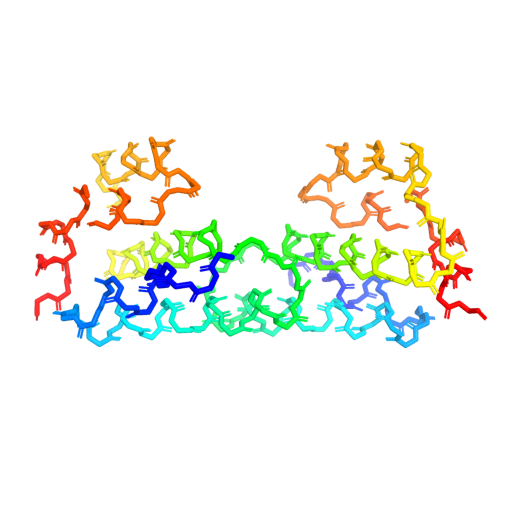 B C 1
ATOM 746 O O . ASP B 1 12 ? 31.077 27.054 21.177 1.00 29.83 125 ASP B O 1
ATOM 751 N N . VAL B 1 13 ? 30.043 25.699 19.711 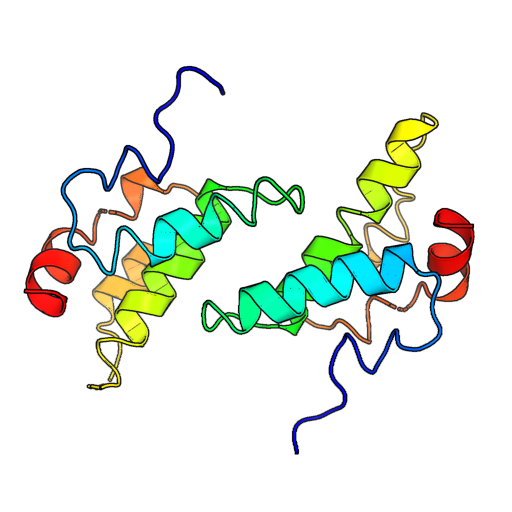1.00 27.69 126 VAL B N 1
ATOM 752 C CA . VAL B 1 13 ? 29.710 26.765 18.757 1.00 27.00 126 VAL B CA 1
ATOM 753 C C . VAL B 1 13 ? 28.796 27.852 19.375 1.00 27.17 126 VAL B C 1
ATOM 754 O O . VAL B 1 13 ? 28.945 29.034 19.057 1.00 27.73 126 VAL B O 1
ATOM 758 N N . VAL B 1 14 ? 27.873 27.462 20.260 1.00 26.67 127 VAL B N 1
ATOM 759 C CA . VAL B 1 14 ? 26.892 28.394 20.868 1.00 26.92 127 VAL B CA 1
ATOM 760 C C . VAL B 1 14 ? 27.180 28.809 22.335 1.00 28.07 127 VAL B C 1
ATOM 761 O O . VAL B 1 14 ? 26.320 29.349 23.019 1.00 26.96 127 VAL B O 1
ATOM 765 N N . ALA B 1 15 ? 28.398 28.560 22.802 1.00 29.68 128 ALA B N 1
ATOM 766 C CA . ALA B 1 15 ? 28.757 28.818 24.213 1.00 30.97 128 ALA B CA 1
ATOM 767 C C . ALA B 1 15 ? 28.453 30.223 24.762 1.00 31.44 128 ALA B C 1
ATOM 768 O O . ALA B 1 15 ? 28.189 30.382 25.971 1.00 32.86 128 ALA B O 1
ATOM 770 N N . ASN B 1 16 ? 28.492 31.255 23.916 1.00 30.71 129 ASN B N 1
ATOM 771 C CA A ASN B 1 16 ? 28.133 32.608 24.353 0.50 29.81 129 ASN B CA 1
ATOM 772 C CA B ASN B 1 16 ? 28.090 32.586 24.399 0.50 29.92 129 ASN B CA 1
ATOM 773 C C . ASN B 1 16 ? 26.870 33.186 23.704 1.00 29.29 129 ASN B C 1
ATOM 774 O O . ASN B 1 16 ? 26.627 34.384 23.792 1.00 29.51 129 ASN B O 1
ATOM 783 N N . ALA B 1 17 ? 26.067 32.323 23.058 1.00 26.76 130 ALA B N 1
ATOM 784 C CA . ALA B 1 17 ? 24.789 32.722 22.459 1.00 24.32 130 ALA B CA 1
ATOM 785 C C . ALA B 1 17 ? 23.723 32.930 23.533 1.00 22.69 130 ALA B C 1
ATOM 786 O O . ALA B 1 17 ? 23.914 32.516 24.682 1.00 22.14 130 ALA B O 1
ATOM 788 N N . PRO B 1 18 ? 22.570 33.529 23.178 1.00 21.96 131 PRO B N 1
ATOM 789 C CA . PRO B 1 18 ? 21.509 33.648 24.154 1.00 20.98 131 PRO B CA 1
ATOM 790 C C . PRO B 1 18 ? 21.188 32.287 24.769 1.00 19.41 131 PRO B C 1
ATOM 791 O O . PRO B 1 18 ? 21.264 31.241 24.088 1.00 18.15 131 PRO B O 1
ATOM 795 N N . ALA B 1 19 ? 20.819 32.315 26.044 1.00 18.81 132 ALA B N 1
ATOM 796 C CA . ALA B 1 19 ? 20.424 31.105 26.737 1.00 18.12 132 ALA B CA 1
ATOM 797 C C . ALA B 1 19 ? 19.493 30.150 25.936 1.00 17.78 132 ALA B C 1
ATOM 798 O O . ALA B 1 19 ? 19.748 28.941 25.942 1.00 17.19 132 ALA B O 1
ATOM 800 N N . PRO B 1 20 ? 18.394 30.654 25.303 1.00 17.12 133 PRO B N 1
ATOM 801 C CA . PRO B 1 20 ? 17.506 29.726 24.579 1.00 17.61 133 PRO B CA 1
ATOM 802 C C . PRO B 1 20 ? 18.188 29.004 23.424 1.00 16.13 133 PRO B C 1
ATOM 803 O O . PRO B 1 20 ? 17.819 27.861 23.120 1.00 17.70 133 PRO B O 1
ATOM 807 N N . VAL B 1 21 ? 19.211 29.617 22.832 1.00 15.86 134 VAL B N 1
ATOM 808 C CA . VAL B 1 21 ? 19.997 28.916 21.807 1.00 15.26 134 VAL B CA 1
ATOM 809 C C . VAL B 1 21 ? 20.797 27.791 22.459 1.00 14.90 134 VAL B C 1
ATOM 810 O O . VAL B 1 21 ? 20.800 26.633 21.985 1.00 16.09 134 VAL B O 1
ATOM 814 N N . GLN B 1 22 ? 21.434 28.097 23.598 1.00 14.51 135 GLN B N 1
ATOM 815 C CA . GLN B 1 22 ? 22.185 27.084 24.323 1.00 14.77 135 GLN B CA 1
ATOM 816 C C . GLN B 1 22 ? 21.285 25.933 24.787 1.00 14.72 135 GLN B C 1
ATOM 817 O O . GLN B 1 22 ? 21.727 24.773 24.741 1.00 15.69 135 GLN B O 1
ATOM 823 N N . ALA B 1 23 ? 20.045 26.244 25.196 1.00 14.60 136 ALA B N 1
ATOM 824 C CA . ALA B 1 23 ? 19.110 25.197 25.683 1.00 15.78 136 ALA B CA 1
ATOM 825 C C . ALA B 1 23 ? 18.721 24.257 24.565 1.00 15.51 136 ALA B C 1
ATOM 826 O O . ALA B 1 23 ? 18.750 23.032 24.737 1.00 16.30 136 ALA B O 1
ATOM 828 N N . ALA B 1 24 ? 18.383 24.825 23.413 1.00 16.23 137 ALA B N 1
ATOM 829 C CA . ALA B 1 24 ? 17.962 23.978 22.280 1.00 15.80 137 ALA B CA 1
ATOM 830 C C . ALA B 1 24 ? 19.094 23.048 21.871 1.00 15.09 137 ALA B C 1
ATOM 831 O O . ALA B 1 24 ? 18.898 21.867 21.655 1.00 15.09 137 ALA B O 1
ATOM 833 N N . VAL B 1 25 ? 20.306 23.571 21.793 1.00 14.83 138 VAL B N 1
ATOM 834 C CA . VAL B 1 25 ? 21.434 22.768 21.376 1.00 14.97 138 VAL B CA 1
ATOM 835 C C . VAL B 1 25 ? 21.818 21.747 22.458 1.00 15.33 138 VAL B C 1
ATOM 836 O O . VAL B 1 25 ? 22.164 20.616 22.139 1.00 15.75 138 VAL B O 1
ATOM 840 N N . ALA B 1 26 ? 21.722 22.146 23.735 1.00 15.47 139 ALA B N 1
ATOM 841 C CA . ALA B 1 26 ? 22.064 21.228 24.834 1.00 15.30 139 ALA B CA 1
ATOM 842 C C . ALA B 1 26 ? 21.158 20.007 24.794 1.00 16.00 139 ALA B C 1
ATOM 843 O O . ALA B 1 26 ? 21.621 18.893 24.986 1.00 17.79 139 ALA B O 1
ATOM 845 N N . GLY B 1 27 ? 19.866 20.245 24.582 1.00 16.00 140 GLY B N 1
ATOM 846 C CA . GLY B 1 27 ? 18.894 19.155 24.569 1.00 15.87 140 GLY B CA 1
ATOM 847 C C . GLY B 1 27 ? 19.201 18.170 23.461 1.00 16.14 140 GLY B C 1
ATOM 848 O O . GLY B 1 27 ? 19.086 16.945 23.665 1.00 16.53 140 GLY B O 1
ATOM 849 N N . ALA B 1 28 ? 19.576 18.706 22.286 1.00 16.41 141 ALA B N 1
ATOM 850 C CA . ALA B 1 28 ? 19.925 17.857 21.136 1.00 16.05 141 ALA B CA 1
ATOM 851 C C . ALA B 1 28 ? 21.188 17.077 21.412 1.00 17.02 141 ALA B C 1
ATOM 852 O O . ALA B 1 28 ? 21.288 15.901 21.066 1.00 17.77 141 ALA B O 1
ATOM 854 N N . GLN B 1 29 ? 22.151 17.728 22.053 1.00 17.90 142 GLN B N 1
ATOM 855 C CA . GLN B 1 29 ? 23.390 17.041 22.339 1.00 20.95 142 GLN B CA 1
ATOM 856 C C . GLN B 1 29 ? 23.176 15.895 23.317 1.00 20.34 142 GLN B C 1
ATOM 857 O O . GLN B 1 29 ? 23.697 14.804 23.104 1.00 22.54 142 GLN B O 1
ATOM 863 N N . GLU B 1 30 ? 22.410 16.140 24.374 1.00 20.09 143 GLU B N 1
ATOM 864 C CA . GLU B 1 30 ? 22.071 15.130 25.392 1.00 20.76 143 GLU B CA 1
ATOM 865 C C . GLU B 1 30 ? 21.334 13.957 24.739 1.00 19.93 143 GLU B C 1
ATOM 866 O O . GLU B 1 30 ? 21.627 12.776 25.021 1.00 22.79 143 GLU B O 1
ATOM 872 N N . TYR B 1 31 ? 20.376 14.266 23.863 1.00 19.11 144 TYR B N 1
ATOM 873 C CA . TYR B 1 31 ? 19.600 13.173 23.280 1.00 18.68 144 TYR B CA 1
ATOM 874 C C . TYR B 1 31 ? 20.480 12.386 22.322 1.00 19.27 144 TYR B C 1
ATOM 875 O O . TYR B 1 31 ? 20.428 11.159 22.308 1.00 20.33 144 TYR B O 1
ATOM 884 N N . ALA B 1 32 ? 21.245 13.075 21.478 1.00 20.21 145 ALA B N 1
ATOM 885 C CA . ALA B 1 32 ? 22.129 12.404 20.505 1.00 22.54 145 ALA B CA 1
ATOM 886 C C . ALA B 1 32 ? 23.105 11.488 21.229 1.00 24.24 145 ALA B C 1
ATOM 887 O O . ALA B 1 32 ? 23.392 10.395 20.724 1.00 25.40 145 ALA B O 1
ATOM 889 N N . ALA B 1 33 ? 23.577 11.904 22.414 1.00 25.82 146 ALA B N 1
ATOM 890 C CA . ALA B 1 33 ? 24.463 11.066 23.257 1.00 27.92 146 ALA B CA 1
ATOM 891 C C . ALA B 1 33 ? 23.725 9.844 23.807 1.00 29.60 146 ALA B C 1
ATOM 892 O O . ALA B 1 33 ? 24.263 8.734 23.773 1.00 31.31 146 ALA B O 1
ATOM 894 N N . GLN B 1 34 ? 22.520 10.036 24.346 1.00 29.69 147 GLN B N 1
ATOM 895 C CA A GLN B 1 34 ? 21.646 8.935 24.792 0.50 29.61 147 GLN B CA 1
ATOM 896 C CA B GLN B 1 34 ? 21.796 8.882 24.833 0.50 30.59 147 GLN B CA 1
ATOM 897 C C . GLN B 1 34 ? 21.490 7.884 23.693 1.00 30.94 147 GLN B C 1
ATOM 898 O O . GLN B 1 34 ? 21.559 6.669 23.935 1.00 31.56 147 GLN B O 1
ATOM 909 N N . ALA B 1 35 ? 21.248 8.363 22.464 1.00 31.14 148 ALA B N 1
ATOM 910 C CA . ALA B 1 35 ? 20.795 7.506 21.358 1.00 32.49 148 ALA B CA 1
ATOM 911 C C . ALA B 1 35 ? 21.779 7.019 20.252 1.00 33.71 148 ALA B C 1
ATOM 912 O O . ALA B 1 35 ? 21.490 6.028 19.575 1.00 35.16 148 ALA B O 1
ATOM 914 N N . GLY B 1 36 ? 22.895 7.721 20.035 1.00 34.42 149 GLY B N 1
ATOM 915 C CA . GLY B 1 36 ? 23.833 7.387 18.942 1.00 34.04 149 GLY B CA 1
ATOM 916 C C . GLY B 1 36 ? 23.445 7.982 17.588 1.00 34.32 149 GLY B C 1
ATOM 917 O O . GLY B 1 36 ? 23.638 7.369 16.513 1.00 34.91 149 GLY B O 1
ATOM 918 N N . LEU B 1 37 ? 22.915 9.196 17.614 1.00 33.39 150 LEU B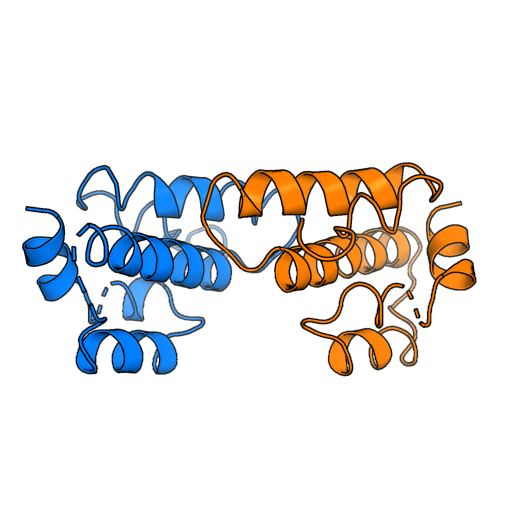 N 1
ATOM 919 C CA . LEU B 1 37 ? 22.488 9.835 16.383 1.00 33.38 150 LEU B CA 1
ATOM 920 C C . LEU B 1 37 ? 23.481 10.923 15.967 1.00 32.77 150 LEU B C 1
ATOM 921 O O . LEU B 1 37 ? 24.496 11.128 16.639 1.00 32.90 150 LEU B O 1
ATOM 926 N N . ASN B 1 38 ? 23.210 11.577 14.841 1.00 32.70 151 ASN B N 1
ATOM 927 C CA . ASN B 1 38 ? 24.111 12.605 14.322 1.00 31.77 151 ASN B CA 1
ATOM 928 C C . ASN B 1 38 ? 23.858 13.903 15.096 1.00 30.63 151 ASN B C 1
ATOM 929 O O . ASN B 1 38 ? 22.794 14.526 14.932 1.00 29.97 151 ASN B O 1
ATOM 934 N N . THR B 1 39 ? 24.825 14.290 15.934 1.00 28.96 152 THR B N 1
ATOM 935 C CA . THR B 1 39 ? 24.710 15.478 16.779 1.00 27.99 152 THR B CA 1
ATOM 936 C C . THR B 1 39 ? 24.399 16.730 15.960 1.00 26.46 152 THR B C 1
ATOM 937 O O . THR B 1 39 ? 23.547 17.506 16.346 1.00 24.32 152 THR B O 1
ATOM 941 N N . GLU B 1 40 ? 25.075 16.911 14.826 1.00 25.17 153 GLU B N 1
ATOM 942 C CA . GLU B 1 40 ? 24.887 18.106 13.992 1.00 24.70 153 GLU B CA 1
ATOM 943 C C . GLU B 1 40 ? 23.474 18.253 13.512 1.00 22.63 153 GLU B C 1
ATOM 944 O O . GLU B 1 40 ? 22.883 19.327 13.604 1.00 21.85 153 GLU B O 1
ATOM 950 N N . GLU B 1 41 ? 22.961 17.170 12.943 1.00 21.79 154 GLU B N 1
ATOM 951 C CA . GLU B 1 41 ? 21.642 17.139 12.378 1.00 20.11 154 GLU B CA 1
ATOM 952 C C . GLU B 1 41 ? 20.570 17.446 13.432 1.00 18.71 154 GLU B C 1
ATOM 953 O O . GLU B 1 41 ? 19.652 18.260 13.213 1.00 17.76 154 GLU B O 1
ATOM 959 N N . LEU B 1 42 ? 20.697 16.797 14.584 1.00 16.47 155 LEU B N 1
ATOM 960 C CA . LEU B 1 42 ? 19.729 17.014 15.640 1.00 16.65 155 LEU B CA 1
ATOM 961 C C . LEU B 1 42 ? 19.840 18.435 16.177 1.00 15.23 155 LEU B C 1
ATOM 962 O O . LEU B 1 42 ? 18.825 19.051 16.473 1.00 14.60 155 LEU B O 1
ATOM 967 N N . ALA B 1 43 ? 21.063 18.940 16.327 1.00 13.58 156 ALA B N 1
ATOM 968 C CA . ALA B 1 43 ? 21.202 20.321 16.781 1.00 12.59 156 ALA B CA 1
ATOM 969 C C . ALA B 1 43 ? 20.614 21.340 15.787 1.00 12.52 156 ALA B C 1
ATOM 970 O O . ALA B 1 43 ? 19.936 22.307 16.216 1.00 12.46 156 ALA B O 1
ATOM 972 N N . VAL B 1 44 ? 20.862 21.144 14.494 1.00 12.27 157 VAL B N 1
ATOM 973 C CA . VAL B 1 44 ? 20.207 22.009 13.478 1.00 13.49 157 VAL B CA 1
ATOM 974 C C . VAL B 1 44 ? 18.701 21.946 13.617 1.00 12.64 157 VAL B C 1
ATOM 975 O O . VAL B 1 44 ? 18.025 22.970 13.684 1.00 13.68 157 VAL B O 1
ATOM 979 N N . ASP B 1 45 ? 18.156 20.732 13.665 1.00 13.19 158 ASP B N 1
ATOM 980 C CA . ASP B 1 45 ? 16.729 20.581 13.777 1.00 15.10 158 ASP B CA 1
ATOM 981 C C . ASP B 1 45 ? 16.149 21.214 15.042 1.00 14.32 158 ASP B C 1
ATOM 982 O O . ASP B 1 45 ? 15.098 21.868 14.992 1.00 14.31 158 ASP B O 1
ATOM 987 N N . ALA B 1 46 ? 16.816 21.004 16.177 1.00 13.81 159 ALA B N 1
ATOM 988 C CA . ALA B 1 46 ? 16.305 21.551 17.432 1.00 14.44 159 ALA B CA 1
ATOM 989 C C . ALA B 1 46 ? 16.330 23.079 17.408 1.00 13.98 159 ALA B C 1
ATOM 990 O O . ALA B 1 46 ? 15.367 23.736 17.849 1.00 14.43 159 ALA B O 1
ATOM 992 N N . LEU B 1 47 ? 17.427 23.655 16.895 1.00 13.63 160 LEU B N 1
ATOM 993 C CA . LEU B 1 47 ? 17.542 25.106 16.848 1.00 13.17 160 LEU B CA 1
ATOM 994 C C . LEU B 1 47 ? 16.523 25.681 15.877 1.00 12.85 160 LEU B C 1
ATOM 995 O O . LEU B 1 47 ? 15.855 26.684 16.177 1.00 13.16 160 LEU B O 1
ATOM 1000 N N . TYR B 1 48 ? 16.367 25.029 14.729 1.00 13.48 161 TYR B N 1
ATOM 1001 C CA . TYR B 1 48 ? 15.398 25.503 13.784 1.00 15.06 161 TYR B CA 1
ATOM 1002 C C . TYR B 1 48 ? 13.992 25.501 14.370 1.00 15.34 161 TYR B C 1
ATOM 1003 O O . TYR B 1 48 ? 13.222 26.473 14.226 1.00 15.14 161 TYR B O 1
ATOM 1012 N N . ASN B 1 49 ? 13.617 24.425 15.063 1.00 16.18 162 ASN B N 1
ATOM 1013 C CA A ASN B 1 49 ? 12.270 24.394 15.640 0.50 17.55 162 ASN B CA 1
ATOM 1014 C CA B ASN B 1 49 ? 12.269 24.418 15.578 0.50 17.89 162 ASN B CA 1
ATOM 1015 C C . ASN B 1 49 ? 12.100 25.415 16.743 1.00 17.60 162 ASN B C 1
ATOM 1016 O O . ASN B 1 49 ? 11.022 25.991 16.910 1.00 19.04 162 ASN B O 1
ATOM 1025 N N . ALA B 1 50 ? 13.169 25.667 17.508 1.00 16.32 163 ALA B N 1
ATOM 1026 C CA . ALA B 1 50 ? 13.073 26.650 18.590 1.00 16.98 163 ALA B CA 1
ATOM 1027 C C . ALA B 1 50 ? 12.831 28.040 17.986 1.00 16.78 163 ALA B C 1
ATOM 1028 O O . ALA B 1 50 ? 12.068 28.838 18.525 1.00 18.25 163 ALA B O 1
ATOM 1030 N N . ILE B 1 51 ? 13.503 28.324 16.870 1.00 16.27 164 ILE B N 1
ATOM 1031 C CA . ILE B 1 51 ? 13.248 29.584 16.159 1.00 16.77 164 ILE B CA 1
ATOM 1032 C C . ILE B 1 51 ? 11.765 29.670 15.701 1.00 18.15 164 ILE B C 1
ATOM 1033 O O . ILE B 1 51 ? 11.083 30.690 15.924 1.00 18.23 164 ILE B O 1
ATOM 1038 N N . LYS B 1 52 ? 11.275 28.605 15.070 1.00 19.63 165 LYS B N 1
ATOM 1039 C CA . LYS B 1 52 ? 9.906 28.555 14.545 1.00 23.73 165 LYS B CA 1
ATOM 1040 C C . LYS B 1 52 ? 8.913 28.867 15.648 1.00 23.82 165 LYS B C 1
ATOM 1041 O O . LYS B 1 52 ? 7.996 29.687 15.466 1.00 25.48 165 LYS B O 1
ATOM 1047 N N . VAL B 1 53 ? 9.109 28.227 16.796 1.00 23.63 166 VAL B N 1
ATOM 1048 C CA . VAL B 1 53 ? 8.222 28.377 17.940 1.00 24.84 166 VAL B CA 1
ATOM 1049 C C . VAL B 1 53 ? 8.263 29.785 18.539 1.00 25.13 166 VAL B C 1
ATOM 1050 O O . VAL B 1 53 ? 7.204 30.359 18.820 1.00 26.02 166 VAL B O 1
ATOM 1054 N N . ARG B 1 54 ? 9.471 30.337 18.739 1.00 24.61 167 ARG B N 1
ATOM 1055 C CA . ARG B 1 54 ? 9.628 31.710 19.218 1.00 24.78 167 ARG B CA 1
ATOM 1056 C C . ARG B 1 54 ? 8.942 32.703 18.277 1.00 25.06 167 ARG B C 1
ATOM 1057 O O . ARG B 1 54 ? 8.224 33.603 18.729 1.00 25.48 167 ARG B O 1
ATOM 1065 N N . LEU B 1 55 ? 9.142 32.546 16.975 1.00 24.21 168 LEU B N 1
ATOM 1066 C CA . LEU B 1 55 ? 8.546 33.461 16.009 1.00 24.79 168 LEU B CA 1
ATOM 1067 C C . LEU B 1 55 ? 7.026 33.352 15.991 1.00 27.41 168 LEU B C 1
ATOM 1068 O O . LEU B 1 55 ? 6.342 34.380 16.097 1.00 28.17 168 LEU B O 1
ATOM 1073 N N . ALA B 1 56 ? 6.520 32.123 15.855 1.00 28.95 169 ALA B N 1
ATOM 1074 C CA . ALA B 1 56 ? 5.072 31.883 15.747 1.00 31.02 169 ALA B CA 1
ATOM 1075 C C . ALA B 1 56 ? 4.316 32.445 16.943 1.00 32.58 169 ALA B C 1
ATOM 1076 O O . ALA B 1 56 ? 3.148 32.845 16.813 1.00 33.40 169 ALA B O 1
ATOM 1078 N N . GLY B 1 57 ? 4.995 32.506 18.089 1.00 33.85 170 GLY B N 1
ATOM 1079 C CA . GLY B 1 57 ? 4.426 33.062 19.315 1.00 36.32 170 GLY B CA 1
ATOM 1080 C C . GLY B 1 57 ? 4.168 34.559 19.266 1.00 37.61 170 GLY B C 1
ATOM 1081 O O . GLY B 1 57 ? 3.618 35.133 20.220 1.00 38.59 170 GLY B O 1
ATOM 1082 N N . THR B 1 58 ? 4.574 35.201 18.172 1.00 37.76 171 THR B N 1
ATOM 1083 C CA . THR B 1 58 ? 4.350 36.637 17.996 1.00 38.16 171 THR B CA 1
ATOM 1084 C C . THR B 1 58 ? 3.822 36.890 16.589 1.00 37.71 171 THR B C 1
ATOM 1085 O O . THR B 1 58 ? 3.950 37.995 16.045 1.00 38.27 171 THR B O 1
ATOM 1089 N N . GLY B 1 59 ? 3.226 35.845 16.017 1.00 37.09 172 GLY B N 1
ATOM 1090 C CA . GLY B 1 59 ? 2.512 35.928 14.747 1.00 35.99 172 GLY B CA 1
ATOM 1091 C C . GLY B 1 59 ? 3.393 35.917 13.521 1.00 35.39 172 GLY B C 1
ATOM 1092 O O . GLY B 1 59 ? 2.907 36.118 12.397 1.00 36.07 172 GLY B O 1
ATOM 1093 N N . LEU B 1 60 ? 4.685 35.647 13.719 1.00 33.69 173 LEU B N 1
ATOM 1094 C CA . LEU B 1 60 ? 5.634 35.671 12.614 1.00 32.23 173 LEU B CA 1
ATOM 1095 C C . LEU B 1 60 ? 5.994 34.288 12.096 1.00 31.23 173 LEU B C 1
ATOM 1096 O O . LEU B 1 60 ? 6.029 33.301 12.851 1.00 30.13 173 LEU B O 1
ATOM 1101 N N . GLY B 1 61 ? 6.279 34.246 10.799 1.00 30.18 174 GLY B N 1
ATOM 1102 C CA . GLY B 1 61 ? 6.796 33.060 10.171 1.00 29.74 174 GLY B CA 1
ATOM 1103 C C . GLY B 1 61 ? 8.314 33.079 10.122 1.00 29.62 174 GLY B C 1
ATOM 1104 O O . GLY B 1 61 ? 8.974 34.081 10.441 1.00 29.38 174 GLY B O 1
ATOM 1105 N N . ILE B 1 62 ? 8.863 31.943 9.729 1.00 29.32 175 ILE B N 1
ATOM 1106 C CA . ILE B 1 62 ? 10.281 31.855 9.458 1.00 29.26 175 ILE B CA 1
ATOM 1107 C C . ILE B 1 62 ? 10.564 32.700 8.222 1.00 28.84 175 ILE B C 1
ATOM 1108 O O . ILE B 1 62 ? 9.951 32.479 7.159 1.00 29.26 175 ILE B O 1
ATOM 1113 N N . PRO B 1 63 ? 11.492 33.666 8.329 1.00 28.32 176 PRO B N 1
ATOM 1114 C CA . PRO B 1 63 ? 11.804 34.345 7.077 1.00 28.32 176 PRO B CA 1
ATOM 1115 C C . PRO B 1 63 ? 12.410 33.354 6.073 1.00 27.76 176 PRO B C 1
ATOM 1116 O O . PRO B 1 63 ? 13.189 32.468 6.476 1.00 27.11 176 PRO B O 1
ATOM 1120 N N . PRO B 1 64 ? 12.044 33.472 4.780 1.00 27.15 177 PRO B N 1
ATOM 1121 C CA . PRO B 1 64 ? 12.522 32.536 3.749 1.00 26.49 177 PRO B CA 1
ATOM 1122 C C . PRO B 1 64 ? 14.046 32.357 3.696 1.00 25.08 177 PRO B C 1
ATOM 1123 O O . PRO B 1 64 ? 14.530 31.251 3.353 1.00 25.12 177 PRO B O 1
ATOM 1127 N N . GLN B 1 65 ? 14.799 33.392 4.068 1.00 24.00 178 GLN B N 1
ATOM 1128 C CA A GLN B 1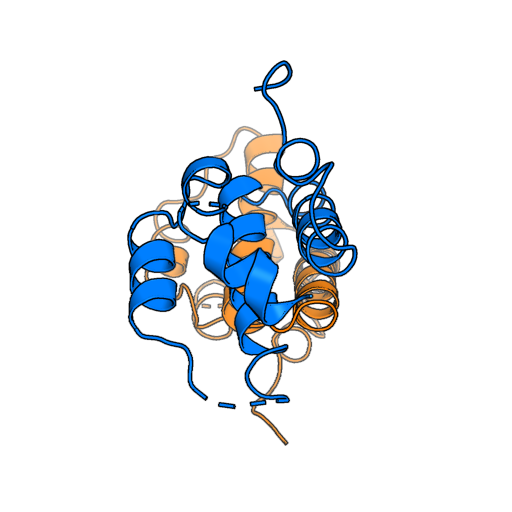 65 ? 16.259 33.275 4.094 0.50 23.27 178 GLN B CA 1
ATOM 1129 C CA B GLN B 1 65 ? 16.263 33.295 4.108 0.50 23.78 178 GLN B CA 1
ATOM 1130 C C . GLN B 1 65 ? 16.738 32.282 5.161 1.00 23.03 178 GLN B C 1
ATOM 1131 O O . GLN B 1 65 ? 17.691 31.524 4.936 1.00 22.03 178 GLN B O 1
ATOM 1142 N N . ILE B 1 66 ? 16.102 32.302 6.323 1.00 22.50 179 ILE B N 1
ATOM 1143 C CA . ILE B 1 66 ? 16.488 31.385 7.409 1.00 21.34 179 ILE B CA 1
ATOM 1144 C C . ILE B 1 66 ? 16.045 29.971 7.019 1.00 19.72 179 ILE B C 1
ATOM 1145 O O . ILE B 1 66 ? 16.787 29.002 7.201 1.00 18.17 179 ILE B O 1
ATOM 1150 N N . GLU B 1 67 ? 14.827 29.862 6.469 1.00 19.32 180 GLU B N 1
ATOM 1151 C CA A GLU B 1 67 ? 14.350 28.570 5.966 0.50 19.43 180 GLU B CA 1
ATOM 1152 C CA B GLU B 1 67 ? 14.344 28.588 5.963 0.50 19.45 180 GLU B CA 1
ATOM 1153 C C . GLU B 1 67 ? 15.342 28.008 4.962 1.00 18.61 180 GLU B C 1
ATOM 1154 O O . GLU B 1 67 ? 15.689 26.826 5.009 1.00 18.59 180 GLU B O 1
ATOM 1165 N N . ALA B 1 68 ? 15.801 28.856 4.041 1.00 18.13 181 ALA B N 1
ATOM 1166 C CA . ALA B 1 68 ? 16.724 28.407 3.001 1.00 16.96 181 ALA B CA 1
ATOM 1167 C C . ALA B 1 68 ? 18.081 28.000 3.577 1.00 16.22 181 ALA B C 1
ATOM 1168 O O . ALA B 1 68 ? 18.650 26.990 3.170 1.00 17.07 181 ALA B O 1
ATOM 1170 N N . PHE B 1 69 ? 18.591 28.774 4.542 1.00 16.28 182 PHE B N 1
ATOM 1171 C CA . PHE B 1 69 ? 19.848 28.394 5.178 1.00 15.77 182 PHE B CA 1
ATOM 1172 C C . PHE B 1 69 ? 19.755 27.067 5.980 1.00 15.10 182 PHE B C 1
ATOM 1173 O O . PHE B 1 69 ? 20.700 26.306 6.047 1.00 15.22 182 PHE B O 1
ATOM 1181 N N . TYR B 1 70 ? 18.592 26.810 6.581 1.00 14.78 183 TYR B N 1
ATOM 1182 C CA . TYR B 1 70 ? 18.323 25.531 7.231 1.00 15.18 183 TYR B CA 1
ATOM 1183 C C . TYR B 1 70 ? 18.434 24.421 6.170 1.00 15.63 183 TYR B C 1
ATOM 1184 O O . TYR B 1 70 ? 19.184 23.442 6.333 1.00 15.88 183 TYR B O 1
ATOM 1193 N N . GLN B 1 71 ? 17.727 24.611 5.057 1.00 16.19 184 GLN B N 1
ATOM 1194 C CA . GLN B 1 71 ? 17.677 23.577 4.034 1.00 16.59 184 GLN B CA 1
ATOM 1195 C C . GLN B 1 71 ? 19.033 23.391 3.403 1.00 16.35 184 GLN B C 1
ATOM 1196 O O . GLN B 1 71 ? 19.367 22.290 2.926 1.00 18.13 184 GLN B O 1
ATOM 1202 N N . ALA B 1 72 ? 19.841 24.449 3.374 1.00 16.14 185 ALA B N 1
ATOM 1203 C CA . ALA B 1 72 ? 21.195 24.312 2.785 1.00 16.78 185 ALA B CA 1
ATOM 1204 C C . ALA B 1 72 ? 22.241 23.783 3.767 1.00 17.61 185 ALA B C 1
ATOM 1205 O O . ALA B 1 72 ? 23.406 23.585 3.393 1.00 17.85 185 ALA B O 1
ATOM 1207 N N . ASN B 1 73 ? 21.840 23.556 5.034 1.00 16.45 186 ASN B N 1
ATOM 1208 C CA . ASN B 1 73 ? 22.796 23.153 6.062 1.00 16.98 186 ASN B CA 1
ATOM 1209 C C . ASN B 1 73 ? 22.215 22.122 7.013 1.00 16.90 186 ASN B C 1
ATOM 1210 O O . ASN B 1 73 ? 22.404 22.219 8.224 1.00 16.70 186 ASN B O 1
ATOM 1215 N N . ARG B 1 74 ? 21.487 21.143 6.476 1.00 18.24 187 ARG B N 1
ATOM 1216 C CA . ARG B 1 74 ? 20.731 20.229 7.323 1.00 19.79 187 ARG B CA 1
ATOM 1217 C C . ARG B 1 74 ? 21.640 19.390 8.220 1.00 20.85 187 ARG B C 1
ATOM 1218 O O . ARG B 1 74 ? 21.213 18.925 9.286 1.00 21.53 187 ARG B O 1
ATOM 1226 N N . THR B 1 75 ? 22.888 19.195 7.818 1.00 21.84 188 THR B N 1
ATOM 1227 C CA . THR B 1 75 ? 23.843 18.445 8.661 1.00 23.79 188 THR B CA 1
ATOM 1228 C C . THR B 1 75 ? 25.085 19.262 8.992 1.00 22.76 188 THR B C 1
ATOM 1229 O O . THR B 1 75 ? 26.123 18.726 9.392 1.00 24.47 188 THR B O 1
ATOM 1233 N N . ASN B 1 76 ? 24.962 20.574 8.877 1.00 20.27 189 ASN B N 1
ATOM 1234 C CA . ASN B 1 76 ? 26.072 21.441 9.110 1.00 19.21 189 ASN B CA 1
ATOM 1235 C C . ASN B 1 76 ? 25.661 22.525 10.097 1.00 18.90 189 ASN B C 1
ATOM 1236 O O . ASN B 1 76 ? 25.190 23.628 9.710 1.00 18.43 189 ASN B O 1
ATOM 1241 N N . PHE B 1 77 ? 25.843 22.217 11.384 1.00 18.60 190 PHE B N 1
ATOM 1242 C CA . PHE B 1 77 ? 25.388 23.153 12.384 1.00 17.18 190 PHE B CA 1
ATOM 1243 C C . PHE B 1 77 ? 26.118 24.502 12.271 1.00 17.60 190 PHE B C 1
ATOM 1244 O O . PHE B 1 77 ? 25.506 25.572 12.281 1.00 16.44 190 PHE B O 1
ATOM 1252 N N . ASN B 1 78 ? 27.443 24.467 12.148 1.00 18.30 191 ASN B N 1
ATOM 1253 C CA A ASN B 1 78 ? 28.185 25.701 12.014 0.50 18.52 191 ASN B CA 1
ATOM 1254 C CA B ASN B 1 78 ? 28.192 25.695 11.988 0.50 18.82 191 ASN B CA 1
ATOM 1255 C C . ASN B 1 78 ? 27.720 26.520 10.812 1.00 18.62 191 ASN B C 1
ATOM 1256 O O . ASN B 1 78 ? 27.625 27.738 10.897 1.00 19.18 191 ASN B O 1
ATOM 1265 N N . GLY B 1 79 ? 27.422 25.853 9.698 1.00 19.23 192 GLY B N 1
ATOM 1266 C CA . GLY B 1 79 ? 26.922 26.551 8.512 1.00 18.63 192 GLY B CA 1
ATOM 1267 C C . GLY B 1 79 ? 25.597 27.256 8.716 1.00 17.79 192 GLY B C 1
ATOM 1268 O O . GLY B 1 79 ? 25.397 28.384 8.281 1.00 17.87 192 GLY B O 1
ATOM 1269 N N . PHE B 1 80 ? 24.695 26.573 9.408 1.00 16.48 193 PHE B N 1
ATOM 1270 C CA . PHE B 1 80 ? 23.384 27.131 9.683 1.00 15.87 193 PHE B CA 1
ATOM 1271 C C . PHE B 1 80 ? 23.511 28.273 10.677 1.00 15.92 193 PHE B C 1
ATOM 1272 O O . PHE B 1 80 ? 22.976 29.356 10.458 1.00 15.83 193 PHE B O 1
ATOM 1280 N N . TYR B 1 81 ? 24.177 28.017 11.803 1.00 15.02 194 TYR B N 1
ATOM 1281 C CA . TYR B 1 81 ? 24.217 29.000 12.860 1.00 15.07 194 TYR B CA 1
ATOM 1282 C C . TYR B 1 81 ? 25.044 30.226 12.455 1.00 16.30 194 TYR B C 1
ATOM 1283 O O . TYR B 1 81 ? 24.661 31.352 12.717 1.00 15.97 194 TYR B O 1
ATOM 1300 N N . ALA B 1 83 ? 25.507 31.298 9.446 1.00 21.49 196 ALA B N 1
ATOM 1301 C CA . ALA B 1 83 ? 24.836 31.974 8.333 1.00 22.13 196 ALA B CA 1
ATOM 1302 C C . ALA B 1 83 ? 23.776 32.935 8.874 1.00 22.21 196 ALA B C 1
ATOM 1303 O O . ALA B 1 83 ? 23.339 33.884 8.183 1.00 23.17 196 ALA B O 1
ATOM 1305 N N . ASN B 1 84 ? 23.398 32.727 10.131 1.00 21.70 197 ASN B N 1
ATOM 1306 C CA . ASN B 1 84 ? 22.301 33.458 10.711 1.00 19.88 197 ASN B CA 1
ATOM 1307 C C . ASN B 1 84 ? 22.632 34.046 12.112 1.00 17.49 197 ASN B C 1
ATOM 1308 O O . ASN B 1 84 ? 21.728 34.407 12.798 1.00 16.27 197 ASN B O 1
ATOM 1313 N N . ARG B 1 85 ? 23.900 34.144 12.538 1.00 15.98 198 ARG B N 1
ATOM 1314 C CA . ARG B 1 85 ? 24.203 34.306 13.995 1.00 15.72 198 ARG B CA 1
ATOM 1315 C C . ARG B 1 85 ? 23.536 35.513 14.651 1.00 14.89 198 ARG B C 1
ATOM 1316 O O . ARG B 1 85 ? 22.812 35.391 15.645 1.00 14.45 198 ARG B O 1
ATOM 1324 N N . GLY B 1 86 ? 23.757 36.707 14.100 1.00 13.05 199 GLY B N 1
ATOM 1325 C CA . GLY B 1 86 ? 23.159 37.883 14.699 1.00 13.68 199 GLY B CA 1
ATOM 1326 C C . GLY B 1 86 ? 21.632 37.891 14.636 1.00 13.19 199 GLY B C 1
ATOM 1327 O O . GLY B 1 86 ? 20.947 38.334 15.575 1.00 13.76 199 GLY B O 1
ATOM 1328 N N . ALA B 1 87 ? 21.080 37.430 13.515 1.00 13.10 200 ALA B N 1
ATOM 1329 C CA . ALA B 1 87 ? 19.628 37.377 13.361 1.00 13.82 200 ALA B CA 1
ATOM 1330 C C . ALA B 1 87 ? 19.044 36.417 14.390 1.00 15.12 200 ALA B C 1
ATOM 1331 O O . ALA B 1 87 ? 18.034 36.714 15.005 1.00 14.12 200 ALA B O 1
ATOM 1333 N N . ILE B 1 88 ? 19.689 35.261 14.556 1.00 15.14 201 ILE B N 1
ATOM 1334 C CA . ILE B 1 88 ? 19.172 34.233 15.463 1.00 18.22 201 ILE B CA 1
ATOM 1335 C C . ILE B 1 88 ? 19.249 34.727 16.889 1.00 19.35 201 ILE B C 1
ATOM 1336 O O . ILE B 1 88 ? 18.294 34.581 17.673 1.00 20.79 201 ILE B O 1
ATOM 1341 N N . ASP B 1 89 ? 20.363 35.350 17.233 1.00 19.76 202 ASP B N 1
ATOM 1342 C CA . ASP B 1 89 ? 20.525 35.914 18.559 1.00 21.47 202 ASP B CA 1
ATOM 1343 C C . ASP B 1 89 ? 19.430 36.981 18.844 1.00 21.36 202 ASP B C 1
ATOM 1344 O O . ASP B 1 89 ? 18.874 37.016 19.952 1.00 22.53 202 ASP B O 1
ATOM 1349 N N . PHE B 1 90 ? 19.060 37.791 17.832 1.00 19.70 203 PHE B N 1
ATOM 1350 C CA . PHE B 1 90 ? 17.981 38.772 17.979 1.00 19.48 203 PHE B CA 1
ATOM 1351 C C . PHE B 1 90 ? 16.604 38.121 18.175 1.00 19.44 203 PHE B C 1
ATOM 1352 O O . PHE B 1 90 ? 15.786 38.597 18.992 1.00 19.87 203 PHE B O 1
ATOM 1360 N N . ILE B 1 91 ? 16.317 37.078 17.394 1.00 18.51 204 ILE B N 1
ATOM 1361 C CA . ILE B 1 91 ? 15.051 36.353 17.531 1.00 19.29 204 ILE B CA 1
ATOM 1362 C C . ILE B 1 91 ? 14.786 36.010 19.006 1.00 20.64 204 ILE B C 1
ATOM 1363 O O . ILE B 1 91 ? 13.651 36.143 19.501 1.00 21.06 204 ILE B O 1
ATOM 1368 N N . PHE B 1 92 ? 15.829 35.598 19.703 1.00 21.41 205 PHE B N 1
ATOM 1369 C CA . PHE B 1 92 ? 15.694 35.151 21.091 1.00 23.71 205 PHE B CA 1
ATOM 1370 C C . PHE B 1 92 ? 15.820 36.257 22.133 1.00 27.27 205 PHE B C 1
ATOM 1371 O O . PHE B 1 92 ? 15.565 36.032 23.317 1.00 28.48 205 PHE B O 1
ATOM 1379 N N . SER B 1 93 ? 16.185 37.456 21.689 1.00 30.35 206 SER B N 1
ATOM 1380 C CA . SER B 1 93 ? 16.389 38.589 22.594 1.00 33.78 206 SER B CA 1
ATOM 1381 C C . SER B 1 93 ? 15.234 39.564 22.517 1.00 36.19 206 SER B C 1
ATOM 1382 O O . SER B 1 93 ? 15.064 40.390 23.421 1.00 37.54 206 SER B O 1
#

B-factor: mean 22.98, std 9.2, range [9.1, 64.51]

Foldseek 3Di:
DPVDDALLRLCVPADPLLNVLLVVLQVVCVVVVHQSQLSSLVSNLVSLVVLVVCDDPVQLVVLCVVQNRPNNSSVNCVVVRVVSVD/DDPQAVLRVCVPFPPLLNVQLVVLCVVCVVPVDQSQLSSLVSLVVSLQVLQVVVPHGDPVQLVVQCVVANRPNNSSVNQVVVSSVSVD

Solvent-accessible surface area: 9411 Å² total

InterPro domains:
  IPR010618 Resuscitation-promoting factor, core lysozyme-like domain [PF06737] (35-111)
  IPR010618 Resuscitation-promoting factor, core lysozyme-like domain [cd13925] (39-111)
  IPR021630 Resuscitation-promoting factor Rpf1, C-terminal [PF11574] (116-202)
  IPR023346 Lysozyme-like domain superfamily [SSF53955] (36-117)
  IPR044905 Resuscitation-promoting factor Rpf1, C-terminal superfamily [G3DSA:1.10.1200.100] (117-207)

CATH classification: 1.10.1200.100

Radius of gyration: 17.4 Å; Cα contacts (8 Å, |Δi|>4): 215; chains: 2; bounding box: 45×51×24 Å

Secondary structure (DSSP, 8-state):
-TTSPPHHHHTTTS-HHHHHHHHHHHHHHHHHT--HHHHHHHHHHHHHHHHHH----HHHHHHHHHTTT-HHHH---HHHHHHHT-/-PSPPHHHHTTTS-HHHHHHHHHHHHHHHHHT--HHHHHHHHHHHHHHHHHHTTTPPPPHHHHHHHHTTTT-HHHH---HHHHHHHH-

Sequence (174 aa):
LNSAPTPRRDVVANAPAPVQQAAVAGAQEEYAAQQAGLNTEELAVDALYNAIKVRRLAGGIPPQIEAFYQANRTNFNGFYANRGAIDFIFSNSAPTPRRDVVANNAPAPVQAAVAGAQEYAAQQAGLNTEELAVDALYNNAIKVRLAGTGLGIPPQQIEEAFYQANRTNFNNGFYANRGAIDFIFS

Organism: Corynebacterium diphtheriae (strain ATCC 700971 / NCTC 13129 / Biotype gravis) (NCBI:txid257309)